Protein AF-Q5DA28-F1 (afdb_monomer)

Organism: Schistosoma japonicum (NCBI:txid6182)

Foldseek 3Di:
DDPVVVCLVVQCVVLDPVRSVVVVVVVVVVVVVVVVVLVVLQVVVCVVVVDPPPDRDDSLVSLCVPVNPVSNVVVVVVVVVVVVVVVVVVVVVVVVVVVVVVVVVVVVVD

InterPro domains:
  IPR013057 Amino acid transporter, transmembrane domain [PF01490] (1-100)

Sequence (110 aa):
MGTSILVMPWAIQQAGFTLGIFLILFVAFIAWYCGYLVLKATEDLKIIQNIRSSVDLEFTDVCLYHLGKPGYILALSFSMLSLIGAIIVYYVLMCNFLYYTGDYIYRKFK

Radius of gyration: 20.75 Å; Cα contacts (8 Å, |Δi|>4): 32; chains: 1; bounding box: 48×26×55 Å

Secondary structure (DSSP, 8-state):
--GGGTTHHHHHHHH-HHHHHHHHHHHHHHHHHHHHHHHHHHHHHHHHH---TTS---HHHHHHHHH-HHHHHHHHHHHHHHHHHHHHHHHHHHHHHHHHHHHHHHHHH-

Nearest PDB structures (foldseek):
  1hio-assembly1_B-2  TM=4.219E-01  e=7.454E+00  Gallus gallus

Solvent-accessible surface area (backbone atoms only — not comparable to full-atom values): 6272 Å² total; per-residue (Å²): 140,63,80,77,60,76,51,50,66,58,52,30,66,75,57,33,71,73,56,23,56,51,48,54,54,51,51,50,52,52,51,50,53,51,51,51,52,53,52,50,52,50,52,58,48,52,64,73,68,70,64,68,98,80,67,87,77,49,73,45,57,50,31,31,72,78,56,32,72,68,33,25,54,49,47,50,50,54,52,51,51,54,52,53,53,51,52,53,54,49,51,57,50,49,55,51,52,52,49,56,51,50,52,53,52,55,63,70,78,105

Mean predicted aligned error: 6.87 Å

pLDDT: mean 86.57, std 12.58, range [43.34, 97.5]

Structure (mmCIF, N/CA/C/O backbone):
data_AF-Q5DA28-F1
#
_entry.id   AF-Q5DA28-F1
#
loop_
_atom_site.group_PDB
_atom_site.id
_atom_site.type_symbol
_atom_site.label_atom_id
_atom_site.label_alt_id
_atom_site.label_comp_id
_atom_site.label_asym_id
_atom_site.label_entity_id
_atom_site.label_seq_id
_atom_site.pdbx_PDB_ins_code
_atom_site.Cartn_x
_atom_site.Cartn_y
_atom_site.Cartn_z
_atom_site.occupancy
_atom_site.B_iso_or_equiv
_atom_site.auth_seq_id
_atom_site.auth_comp_id
_atom_site.auth_asym_id
_atom_site.auth_atom_id
_atom_site.pdbx_PDB_model_num
ATOM 1 N N . MET A 1 1 ? -1.280 -11.671 6.331 1.00 73.44 1 MET A N 1
ATOM 2 C CA . MET A 1 1 ? -2.678 -11.314 6.671 1.00 73.44 1 MET A C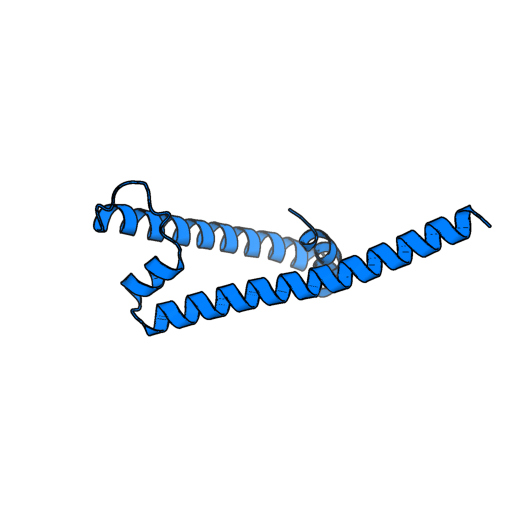A 1
ATOM 3 C C . MET A 1 1 ? -2.698 -10.897 8.132 1.00 73.44 1 MET A C 1
ATOM 5 O O . MET A 1 1 ? -2.156 -11.637 8.938 1.00 73.44 1 MET A O 1
ATOM 9 N N . GLY A 1 2 ? -3.194 -9.705 8.467 1.00 86.38 2 GLY A N 1
ATOM 10 C CA . GLY A 1 2 ? -3.052 -9.129 9.811 1.00 86.38 2 GLY A CA 1
ATOM 11 C C . GLY A 1 2 ? -4.053 -8.003 10.064 1.00 86.38 2 GLY A C 1
ATOM 12 O O . GLY A 1 2 ? -5.177 -8.054 9.569 1.00 86.38 2 GLY A O 1
ATOM 13 N N . THR A 1 3 ? -3.637 -6.959 10.781 1.00 89.75 3 THR A N 1
ATOM 14 C CA . THR A 1 3 ? -4.481 -5.801 11.136 1.00 89.75 3 THR A CA 1
ATOM 15 C C . THR A 1 3 ? -5.088 -5.075 9.932 1.00 89.75 3 THR A C 1
ATOM 17 O O . THR A 1 3 ? -6.146 -4.467 10.055 1.00 89.75 3 THR A O 1
ATOM 20 N N . SER A 1 4 ? -4.495 -5.201 8.742 1.00 89.31 4 SER A N 1
ATOM 21 C CA . SER A 1 4 ? -5.001 -4.623 7.490 1.00 89.31 4 SER A CA 1
ATOM 22 C C . SER A 1 4 ? -6.410 -5.093 7.097 1.00 89.31 4 SER A C 1
ATOM 24 O O . SER A 1 4 ? -7.066 -4.420 6.310 1.00 89.31 4 SER A O 1
ATOM 26 N N . ILE A 1 5 ? -6.907 -6.223 7.619 1.00 93.06 5 ILE A N 1
ATOM 27 C CA . ILE A 1 5 ? -8.268 -6.692 7.303 1.00 93.06 5 ILE A CA 1
ATOM 28 C C . ILE A 1 5 ? -9.353 -5.891 8.040 1.00 93.06 5 ILE A C 1
ATOM 30 O O . ILE A 1 5 ? -10.479 -5.799 7.559 1.00 93.06 5 ILE A O 1
ATOM 34 N N . LEU A 1 6 ? -9.005 -5.264 9.172 1.00 92.44 6 LEU A N 1
ATOM 35 C CA . LEU A 1 6 ? -9.937 -4.518 10.029 1.00 92.44 6 LEU A CA 1
ATOM 36 C C . LEU A 1 6 ? -10.550 -3.305 9.311 1.00 92.44 6 LEU A C 1
ATOM 38 O O . LEU A 1 6 ? -11.667 -2.909 9.623 1.00 92.44 6 LEU A O 1
ATOM 42 N N . VAL A 1 7 ? -9.841 -2.727 8.335 1.00 91.69 7 VAL A N 1
ATOM 43 C CA . VAL A 1 7 ? -10.293 -1.542 7.586 1.00 91.69 7 VAL A CA 1
ATOM 44 C C . VAL A 1 7 ? -11.129 -1.887 6.345 1.00 91.69 7 VAL A C 1
ATOM 46 O O . VAL A 1 7 ? -11.797 -1.015 5.795 1.00 91.69 7 VAL A O 1
ATOM 49 N N . MET A 1 8 ? -11.157 -3.151 5.908 1.00 92.19 8 MET A N 1
ATOM 50 C CA . MET A 1 8 ? -11.836 -3.544 4.662 1.00 92.19 8 MET A CA 1
ATOM 51 C C . MET A 1 8 ? -13.348 -3.249 4.655 1.00 92.19 8 MET A C 1
ATOM 53 O O . MET A 1 8 ? -13.824 -2.692 3.665 1.00 92.19 8 MET A O 1
ATOM 57 N N . PRO A 1 9 ? -14.120 -3.522 5.728 1.00 91.88 9 PRO A N 1
ATOM 58 C CA . PRO A 1 9 ? -15.541 -3.171 5.755 1.00 91.88 9 PRO A CA 1
ATOM 59 C C . PRO A 1 9 ? -15.775 -1.660 5.657 1.00 91.88 9 PRO A C 1
ATOM 61 O O . PRO A 1 9 ? -16.670 -1.216 4.940 1.00 91.88 9 PRO A O 1
ATOM 64 N N . TRP A 1 10 ? -14.936 -0.865 6.330 1.00 93.19 10 TRP A N 1
ATOM 65 C CA . TRP A 1 10 ? -14.999 0.595 6.261 1.00 93.19 10 TRP A CA 1
ATOM 66 C C . TRP A 1 10 ? -14.680 1.106 4.849 1.00 93.19 10 TRP A C 1
ATOM 68 O O . TRP A 1 10 ? -15.373 1.984 4.343 1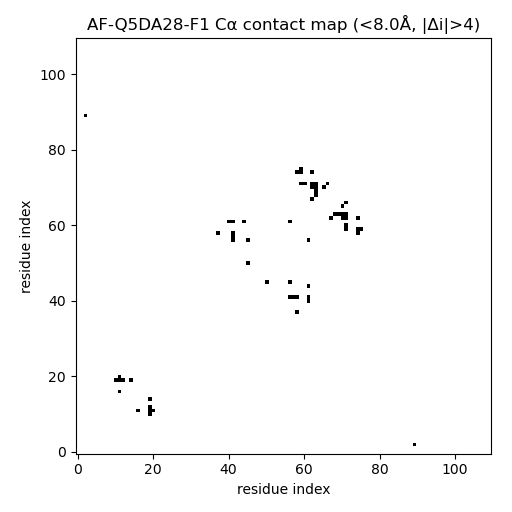.00 93.19 10 TRP A O 1
ATOM 78 N N . ALA A 1 11 ? -13.696 0.513 4.166 1.00 92.31 11 ALA A N 1
ATOM 79 C CA . ALA A 1 11 ? -13.372 0.858 2.783 1.00 92.31 11 ALA A CA 1
ATOM 80 C C . ALA A 1 11 ? -14.546 0.579 1.822 1.00 92.31 11 ALA A C 1
ATOM 82 O O . ALA A 1 11 ? -14.855 1.407 0.966 1.00 92.31 11 ALA A O 1
ATOM 83 N N . ILE A 1 12 ? -15.249 -0.547 2.001 1.00 94.50 12 ILE A N 1
ATOM 84 C CA . ILE A 1 12 ? -16.460 -0.868 1.226 1.00 94.50 12 ILE A CA 1
ATOM 85 C C . ILE A 1 12 ? -17.577 0.141 1.522 1.00 94.50 12 ILE A C 1
ATOM 87 O O . ILE A 1 12 ? -18.276 0.567 0.604 1.00 94.50 12 ILE A O 1
ATOM 91 N N . GLN A 1 13 ? -17.727 0.563 2.781 1.00 94.50 13 GLN A N 1
ATOM 92 C CA . GLN A 1 13 ? -18.713 1.577 3.157 1.00 94.50 13 GLN A CA 1
ATOM 93 C C . GLN A 1 13 ? -18.458 2.921 2.456 1.00 94.50 13 GLN A C 1
ATOM 95 O O . GLN A 1 13 ? -19.417 3.570 2.047 1.00 94.50 13 GLN A O 1
ATOM 100 N N . GLN A 1 14 ? -17.195 3.322 2.274 1.00 94.44 14 GLN A N 1
ATOM 101 C CA . GLN A 1 14 ? -16.843 4.575 1.591 1.00 94.44 14 GLN A CA 1
ATOM 102 C C . GLN A 1 14 ? -17.037 4.516 0.069 1.00 94.44 14 GLN A C 1
ATOM 104 O O . GLN A 1 14 ? -17.441 5.504 -0.537 1.00 94.44 14 GLN A O 1
ATOM 109 N N . ALA A 1 15 ? -16.762 3.372 -0.560 1.00 92.06 15 ALA A N 1
ATOM 110 C CA . ALA A 1 15 ? -16.892 3.209 -2.011 1.00 92.06 15 ALA A CA 1
ATOM 111 C C . ALA A 1 15 ? -18.320 2.847 -2.471 1.00 92.06 15 ALA A C 1
ATOM 113 O O . ALA A 1 15 ? -18.659 3.031 -3.640 1.00 92.06 15 ALA A O 1
ATOM 114 N N . GLY A 1 16 ? -19.157 2.319 -1.572 1.00 92.88 16 GLY A N 1
ATOM 115 C CA . GLY A 1 16 ? -20.441 1.695 -1.898 1.00 92.88 16 GLY A CA 1
ATOM 116 C C . GLY A 1 16 ? -20.294 0.201 -2.215 1.00 92.88 16 GLY A C 1
ATOM 117 O O . GLY A 1 16 ? -19.229 -0.266 -2.607 1.00 92.88 16 GLY A O 1
ATOM 118 N N . PHE A 1 17 ? -21.363 -0.582 -2.042 1.00 90.56 17 PHE A N 1
ATOM 119 C CA . PHE A 1 17 ? -21.281 -2.053 -2.066 1.00 90.56 17 PHE A CA 1
ATOM 120 C C . PHE A 1 17 ? -20.841 -2.633 -3.424 1.00 90.56 17 PHE A C 1
ATOM 122 O O . PHE A 1 17 ? -19.878 -3.396 -3.500 1.00 90.56 17 PHE A O 1
ATOM 129 N N . THR A 1 18 ? -21.519 -2.251 -4.508 1.00 93.75 18 THR A N 1
ATOM 130 C CA . THR A 1 18 ? -21.245 -2.767 -5.861 1.00 93.75 18 THR A CA 1
ATOM 131 C C . THR A 1 18 ? -19.941 -2.226 -6.442 1.00 93.75 18 THR A C 1
ATOM 133 O O . THR A 1 18 ? -19.182 -2.963 -7.064 1.00 93.75 18 THR A O 1
ATOM 136 N N . LEU A 1 19 ? -19.647 -0.946 -6.219 1.00 94.00 19 LEU A N 1
ATOM 137 C CA . LEU A 1 19 ? -18.412 -0.328 -6.693 1.00 94.00 19 LEU A CA 1
ATOM 138 C C . LEU A 1 19 ? -17.207 -0.792 -5.859 1.00 94.00 19 LEU A C 1
ATOM 140 O O . LEU A 1 19 ? -16.147 -1.071 -6.412 1.00 94.00 19 LEU A O 1
ATOM 144 N N . GLY A 1 20 ? -17.379 -0.965 -4.548 1.00 93.69 20 GLY A N 1
ATOM 145 C CA . GLY A 1 20 ? -16.351 -1.466 -3.639 1.00 93.69 20 GLY A CA 1
ATOM 146 C C . GLY A 1 20 ? -15.892 -2.882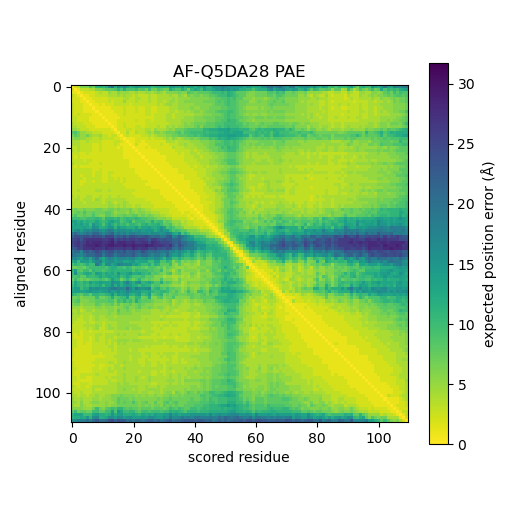 -3.982 1.00 93.69 20 GLY A C 1
ATOM 147 O O . GLY A 1 20 ? -14.687 -3.119 -4.051 1.00 93.69 20 GLY A O 1
ATOM 148 N N . ILE A 1 21 ? -16.814 -3.812 -4.272 1.00 94.88 21 ILE A N 1
ATOM 149 C CA . ILE A 1 21 ? -16.425 -5.181 -4.658 1.00 94.88 21 ILE A CA 1
ATOM 150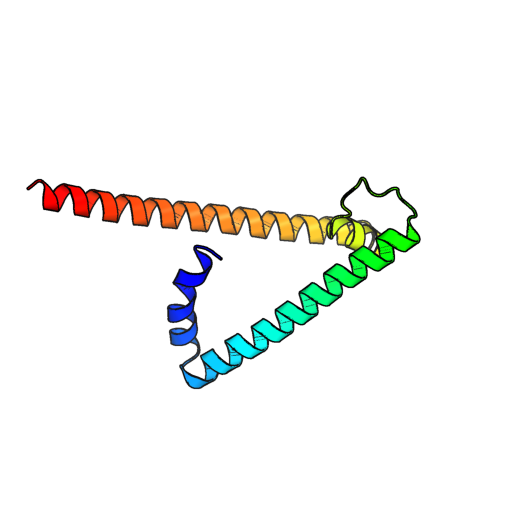 C C . ILE A 1 21 ? -15.649 -5.195 -5.983 1.00 94.88 21 ILE A C 1
ATOM 152 O O . ILE A 1 21 ? -14.651 -5.905 -6.111 1.00 94.88 21 ILE A O 1
ATOM 156 N N . PHE A 1 22 ? -16.060 -4.359 -6.942 1.00 96.06 22 PHE A N 1
ATOM 157 C CA . PHE A 1 22 ? -15.359 -4.198 -8.211 1.00 96.06 22 PHE A CA 1
ATOM 158 C C . PHE A 1 22 ? -13.946 -3.633 -8.004 1.00 96.06 22 PHE A C 1
ATOM 160 O O . PHE A 1 22 ? -12.983 -4.185 -8.534 1.00 96.06 22 PHE A O 1
ATOM 167 N N . LEU A 1 23 ? -13.798 -2.587 -7.181 1.00 95.31 23 LEU A N 1
ATOM 168 C CA . LEU A 1 23 ? -12.496 -1.990 -6.876 1.00 95.31 23 LEU A CA 1
ATOM 169 C C . LEU A 1 23 ? -11.555 -2.955 -6.155 1.00 95.31 23 LEU A C 1
ATOM 171 O O . LEU A 1 23 ? -10.372 -2.984 -6.481 1.00 95.31 23 LEU A O 1
ATOM 175 N N . ILE A 1 24 ? -12.054 -3.756 -5.210 1.00 95.12 24 ILE A N 1
ATOM 176 C CA . ILE A 1 24 ? -11.231 -4.752 -4.511 1.00 95.12 24 ILE A CA 1
ATOM 177 C C . ILE A 1 24 ? -10.632 -5.743 -5.515 1.00 95.12 24 ILE A C 1
ATOM 179 O O . ILE A 1 24 ? -9.425 -5.981 -5.485 1.00 95.12 24 ILE A O 1
ATOM 183 N N . LEU A 1 25 ? -11.445 -6.280 -6.432 1.00 95.88 25 LEU A N 1
ATOM 184 C CA . LEU A 1 25 ? -10.966 -7.202 -7.468 1.00 95.88 25 LEU A CA 1
ATOM 185 C C . LEU A 1 25 ? -9.985 -6.523 -8.430 1.00 95.88 25 LEU A C 1
ATOM 187 O O . LEU A 1 25 ? -8.950 -7.096 -8.770 1.00 95.88 25 LEU A O 1
ATOM 191 N N . PHE A 1 26 ? -10.282 -5.290 -8.837 1.00 96.56 26 PHE A N 1
ATOM 192 C CA . PHE A 1 26 ? -9.439 -4.529 -9.752 1.00 96.56 26 PHE A CA 1
ATOM 193 C C . PHE A 1 26 ? -8.060 -4.218 -9.150 1.00 96.56 26 PHE A C 1
ATOM 195 O O . PHE A 1 26 ? -7.031 -4.496 -9.767 1.00 96.56 26 PHE A O 1
ATOM 202 N N . VAL A 1 27 ? -8.022 -3.713 -7.914 1.00 96.12 27 VAL A N 1
ATOM 203 C CA . VAL A 1 27 ? -6.772 -3.426 -7.196 1.00 96.12 27 VAL A CA 1
ATOM 204 C C . VAL A 1 27 ? -6.010 -4.714 -6.890 1.00 96.12 27 VAL A C 1
ATOM 206 O O . VAL A 1 27 ? -4.787 -4.721 -7.004 1.00 96.12 27 VAL A O 1
ATOM 209 N N . ALA A 1 28 ? -6.697 -5.816 -6.571 1.00 95.50 28 ALA A N 1
ATOM 210 C CA . ALA A 1 28 ? -6.049 -7.113 -6.381 1.00 95.50 28 ALA A CA 1
ATOM 211 C C . ALA A 1 28 ? -5.322 -7.584 -7.651 1.00 95.50 28 ALA A C 1
ATOM 213 O O . ALA A 1 28 ? -4.183 -8.044 -7.566 1.00 95.50 28 ALA A O 1
ATOM 214 N N . PHE A 1 29 ? -5.933 -7.418 -8.829 1.00 97.31 29 PHE A N 1
ATOM 215 C CA . PHE A 1 29 ? -5.298 -7.771 -10.100 1.00 97.31 29 PHE A CA 1
ATOM 216 C C . PHE A 1 29 ? -4.085 -6.883 -10.410 1.00 97.31 29 PHE A C 1
ATOM 218 O O . PHE A 1 29 ? -3.028 -7.385 -10.791 1.00 97.31 29 PHE A O 1
ATOM 225 N N . ILE A 1 30 ? -4.198 -5.569 -10.183 1.00 97.31 30 ILE A N 1
ATOM 226 C CA . ILE A 1 30 ? -3.077 -4.632 -10.359 1.00 97.31 30 ILE A CA 1
ATOM 227 C 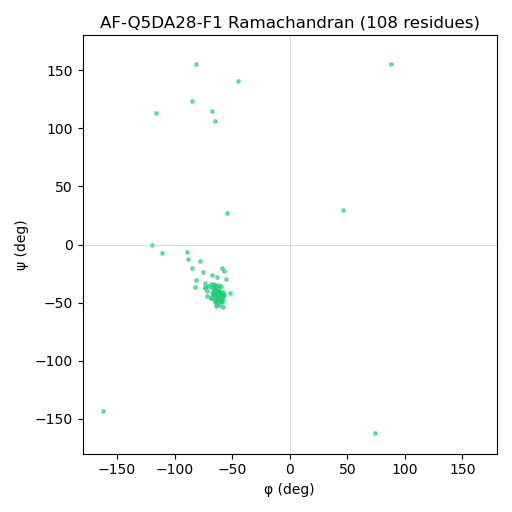C . ILE A 1 30 ? -1.932 -4.966 -9.400 1.00 97.31 30 ILE A C 1
ATOM 229 O O . ILE A 1 30 ? -0.774 -4.987 -9.813 1.00 97.31 30 ILE A O 1
ATOM 233 N N . ALA A 1 31 ? -2.238 -5.250 -8.133 1.00 95.62 31 ALA A N 1
ATOM 234 C CA . ALA A 1 31 ? -1.239 -5.600 -7.131 1.00 95.62 31 ALA A CA 1
ATOM 235 C C . ALA A 1 31 ? -0.530 -6.915 -7.477 1.00 95.62 31 ALA A C 1
ATOM 237 O O . ALA A 1 31 ? 0.694 -6.988 -7.364 1.00 95.62 31 ALA A O 1
ATOM 238 N N . TRP A 1 32 ? -1.269 -7.921 -7.961 1.00 96.50 32 TRP A N 1
ATOM 239 C CA . TRP A 1 32 ? -0.677 -9.154 -8.481 1.00 96.50 32 TRP A CA 1
ATOM 240 C C . TRP A 1 32 ? 0.290 -8.841 -9.620 1.00 96.50 32 TRP A C 1
ATOM 242 O O . TRP A 1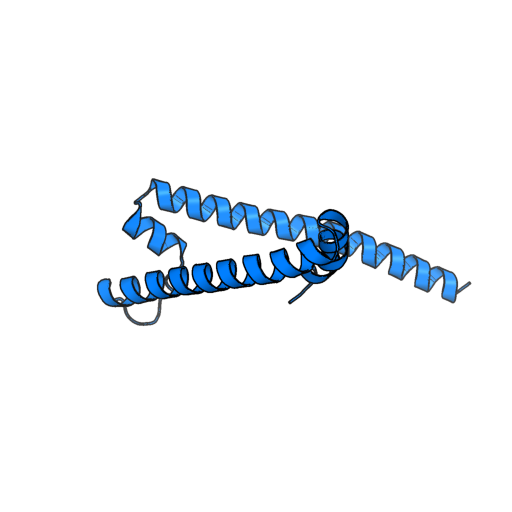 32 ? 1.453 -9.240 -9.567 1.00 96.50 32 TRP A O 1
ATOM 252 N N . TYR A 1 33 ? -0.165 -8.116 -10.643 1.00 96.75 33 TYR A N 1
ATOM 253 C CA . TYR A 1 33 ? 0.664 -7.809 -11.806 1.00 96.75 33 TYR A CA 1
ATOM 254 C C . TYR A 1 33 ? 1.910 -6.988 -11.437 1.00 96.75 33 TYR A C 1
ATOM 256 O O . TYR A 1 33 ? 3.002 -7.271 -11.924 1.00 96.75 33 TYR A O 1
ATOM 264 N N . CYS A 1 34 ? 1.775 -6.025 -10.522 1.00 93.25 34 CYS A N 1
ATOM 265 C CA . CYS A 1 34 ? 2.897 -5.254 -9.989 1.00 93.25 34 CYS A CA 1
ATOM 266 C C . CYS A 1 34 ? 3.903 -6.157 -9.259 1.00 93.25 34 CYS A C 1
ATOM 268 O O . CYS A 1 34 ? 5.099 -6.090 -9.532 1.00 93.25 34 CYS A O 1
ATOM 270 N N . GLY A 1 35 ? 3.426 -7.063 -8.398 1.00 92.00 35 GLY A N 1
ATOM 271 C CA . GLY A 1 35 ? 4.276 -8.045 -7.724 1.00 92.00 35 GLY A CA 1
ATOM 272 C C . GLY A 1 35 ? 5.009 -8.962 -8.707 1.00 92.00 35 GLY A C 1
ATOM 273 O O . GLY A 1 35 ? 6.206 -9.194 -8.555 1.00 92.00 35 GLY A O 1
ATOM 274 N N . TYR A 1 36 ? 4.325 -9.420 -9.759 1.00 93.50 36 TYR A N 1
ATOM 275 C CA . TYR A 1 36 ? 4.943 -10.194 -10.837 1.00 93.50 36 TYR A CA 1
ATOM 276 C C . TYR A 1 36 ? 6.056 -9.410 -11.548 1.00 93.50 36 TYR A C 1
ATOM 278 O O . TYR A 1 36 ? 7.137 -9.950 -11.775 1.00 93.50 36 TYR A O 1
ATOM 286 N N . LEU A 1 37 ? 5.823 -8.133 -11.865 1.00 89.25 37 LEU A N 1
ATOM 287 C CA . LEU A 1 37 ? 6.820 -7.276 -12.506 1.00 89.25 37 LEU A CA 1
ATOM 288 C C . LEU A 1 37 ? 8.059 -7.078 -11.617 1.00 89.25 37 LEU A C 1
ATOM 290 O O . LEU A 1 37 ? 9.182 -7.150 -12.111 1.00 89.25 37 LEU A O 1
ATOM 294 N N . VAL A 1 38 ? 7.856 -6.865 -10.313 1.00 88.25 38 VAL A N 1
ATOM 295 C CA . VAL A 1 38 ? 8.942 -6.728 -9.329 1.00 88.25 38 VAL A CA 1
ATOM 296 C C . VAL A 1 38 ? 9.778 -8.006 -9.259 1.00 88.25 38 VAL A C 1
ATOM 298 O O . VAL A 1 38 ? 11.001 -7.929 -9.348 1.00 88.25 38 VAL A O 1
ATOM 301 N N . LEU A 1 39 ? 9.134 -9.175 -9.170 1.00 87.50 39 LEU A N 1
ATOM 302 C CA . LEU A 1 39 ? 9.830 -10.465 -9.146 1.00 87.50 39 LEU A CA 1
ATOM 303 C C . LEU A 1 39 ? 10.631 -10.701 -10.429 1.00 87.50 39 LEU A C 1
ATOM 305 O O . LEU A 1 39 ? 11.816 -11.028 -10.369 1.00 87.50 39 LEU A O 1
ATOM 309 N N . LYS A 1 40 ? 10.022 -10.450 -11.590 1.00 87.50 40 LYS A N 1
ATOM 310 C CA . LYS A 1 40 ? 10.702 -10.592 -12.878 1.00 87.50 40 LYS A CA 1
ATOM 311 C C . LYS A 1 40 ? 11.933 -9.684 -12.978 1.00 87.50 40 LYS A C 1
ATOM 313 O O . LYS A 1 40 ? 12.995 -10.139 -13.387 1.00 87.50 40 LYS A O 1
ATOM 318 N N . ALA A 1 41 ? 11.820 -8.429 -12.541 1.00 83.50 41 ALA A N 1
ATOM 319 C CA . ALA A 1 41 ? 12.943 -7.493 -12.544 1.00 83.50 41 ALA A CA 1
ATOM 320 C C . ALA A 1 41 ? 14.086 -7.939 -11.611 1.00 83.50 41 ALA A C 1
ATOM 322 O O . ALA A 1 41 ? 15.258 -7.782 -11.954 1.00 83.50 41 ALA A O 1
ATOM 323 N N . THR A 1 42 ? 13.768 -8.531 -10.453 1.00 80.94 42 THR A N 1
ATOM 324 C CA . THR A 1 42 ? 14.789 -9.105 -9.559 1.00 80.94 42 THR A CA 1
ATOM 325 C C . THR A 1 42 ? 15.465 -10.346 -10.152 1.00 80.94 42 THR A C 1
ATOM 327 O O . THR A 1 42 ? 16.673 -10.516 -9.989 1.00 80.94 42 THR A O 1
ATOM 330 N N . GLU A 1 43 ? 14.728 -11.196 -10.875 1.00 79.81 43 GLU A N 1
ATOM 331 C CA . GLU A 1 43 ? 15.271 -12.394 -11.533 1.00 79.81 43 GLU A CA 1
ATOM 332 C C . GLU A 1 43 ? 16.200 -12.040 -12.700 1.00 79.81 43 GLU A C 1
ATOM 334 O O . GLU A 1 43 ? 17.313 -12.567 -12.772 1.00 79.81 43 GLU A O 1
ATOM 339 N N . ASP A 1 44 ? 15.791 -11.105 -13.562 1.00 77.50 44 ASP A N 1
ATOM 340 C CA . ASP A 1 44 ? 16.591 -10.650 -14.705 1.00 77.50 44 ASP A CA 1
ATOM 341 C C . ASP A 1 44 ? 17.950 -10.090 -14.242 1.00 77.50 44 ASP A C 1
ATOM 343 O O . ASP A 1 44 ? 18.998 -10.406 -14.812 1.00 77.50 44 ASP A O 1
ATOM 347 N N . LEU A 1 45 ? 17.968 -9.326 -13.146 1.00 73.62 45 LEU A N 1
ATOM 348 C CA . LEU A 1 45 ? 19.211 -8.797 -12.581 1.00 73.62 45 LEU A CA 1
ATOM 349 C C . LEU A 1 45 ? 20.084 -9.856 -11.916 1.00 73.62 45 LEU A C 1
ATOM 351 O O . LEU A 1 45 ? 21.309 -9.805 -12.053 1.00 73.62 45 LEU A O 1
ATOM 355 N N . LYS A 1 46 ? 19.477 -10.847 -11.257 1.00 70.44 46 LYS A N 1
ATOM 356 C CA . LYS A 1 46 ? 20.208 -11.980 -10.676 1.00 70.44 46 LYS A CA 1
ATOM 357 C C . LYS A 1 46 ? 20.988 -12.755 -11.741 1.00 70.44 46 LYS A C 1
ATOM 359 O O . LYS A 1 46 ? 22.103 -13.203 -11.479 1.00 70.44 46 LYS A O 1
ATOM 364 N N . ILE A 1 47 ? 20.426 -12.872 -12.946 1.00 67.94 47 ILE A N 1
ATOM 365 C CA . ILE A 1 47 ? 21.068 -13.522 -14.096 1.00 67.94 47 ILE A CA 1
ATOM 366 C C . ILE A 1 47 ? 22.217 -12.660 -14.646 1.00 67.94 47 ILE A C 1
ATOM 368 O O . ILE A 1 47 ? 23.299 -13.185 -14.908 1.00 67.94 47 ILE A O 1
ATOM 372 N N . ILE A 1 48 ? 22.019 -11.343 -14.784 1.00 66.94 48 ILE A N 1
ATOM 373 C CA . ILE A 1 48 ? 23.011 -10.415 -15.362 1.00 66.94 48 ILE A CA 1
ATOM 374 C C . ILE A 1 48 ? 24.249 -10.258 -14.470 1.00 66.94 48 ILE A C 1
ATOM 376 O O . ILE A 1 48 ? 25.371 -10.219 -14.975 1.00 66.94 48 ILE A O 1
ATOM 380 N N . GLN A 1 49 ? 24.070 -10.156 -13.152 1.00 63.34 49 GLN A N 1
ATOM 381 C CA . GLN A 1 49 ? 25.188 -9.896 -12.244 1.00 63.34 49 GLN A CA 1
ATOM 382 C C . GLN A 1 49 ? 26.053 -11.133 -11.954 1.00 63.34 49 GLN A C 1
ATOM 384 O O . GLN A 1 49 ? 27.162 -10.965 -11.455 1.00 63.34 49 GLN A O 1
ATOM 389 N N . ASN A 1 50 ? 25.603 -12.357 -12.278 1.00 56.56 50 ASN A N 1
ATOM 390 C CA . ASN A 1 50 ? 26.319 -13.619 -12.008 1.00 56.56 50 ASN A CA 1
ATOM 391 C C . ASN A 1 50 ? 26.873 -13.704 -10.563 1.00 56.56 50 ASN A C 1
ATOM 393 O O . ASN A 1 50 ? 27.920 -14.301 -10.298 1.00 56.56 50 ASN A O 1
ATOM 397 N N . ILE A 1 51 ? 26.192 -13.047 -9.614 1.00 57.66 51 ILE A N 1
ATOM 398 C CA . ILE A 1 51 ? 26.570 -13.041 -8.204 1.00 57.66 51 ILE A CA 1
ATOM 399 C C . ILE A 1 51 ? 25.971 -14.295 -7.578 1.00 57.66 51 ILE A C 1
ATOM 401 O O . ILE A 1 51 ? 24.772 -14.563 -7.652 1.00 57.66 51 ILE A O 1
ATOM 405 N N . ARG A 1 52 ? 26.867 -15.084 -6.986 1.00 43.34 52 ARG A N 1
ATOM 406 C CA . ARG A 1 52 ? 26.596 -16.319 -6.256 1.00 43.34 52 ARG A CA 1
ATOM 407 C C . ARG A 1 52 ? 25.404 -16.151 -5.310 1.00 43.34 52 ARG A C 1
ATOM 409 O O . ARG A 1 52 ? 25.272 -15.124 -4.657 1.00 43.34 52 ARG A O 1
ATOM 416 N N . SER A 1 53 ? 24.587 -17.199 -5.238 1.00 49.16 53 SER A N 1
ATOM 417 C CA . SER A 1 53 ? 23.278 -17.359 -4.583 1.00 49.16 53 SER A CA 1
ATOM 418 C C . SER A 1 53 ? 23.152 -17.013 -3.081 1.00 49.16 53 SER A C 1
ATOM 420 O O . SER A 1 53 ? 22.322 -17.614 -2.408 1.00 49.16 53 SER A O 1
ATOM 422 N N . SER A 1 54 ? 23.962 -16.111 -2.527 1.00 48.28 54 SER A N 1
ATOM 423 C CA . SER A 1 54 ? 24.033 -15.793 -1.095 1.00 48.28 54 SER A CA 1
ATOM 424 C C . SER A 1 54 ? 23.709 -14.340 -0.743 1.00 48.28 54 SER A C 1
ATOM 426 O O . SER A 1 54 ? 23.771 -13.996 0.432 1.00 48.28 54 SER A O 1
ATOM 428 N N . VAL A 1 55 ? 23.397 -13.485 -1.721 1.00 53.16 55 VAL A N 1
ATOM 429 C CA . VAL A 1 55 ? 22.897 -12.127 -1.466 1.00 53.16 55 VAL A CA 1
ATOM 430 C C . VAL A 1 55 ? 21.479 -12.054 -2.011 1.00 53.16 55 VAL A C 1
ATOM 432 O O . VAL A 1 55 ? 21.272 -12.186 -3.219 1.00 53.16 55 VAL A O 1
ATOM 435 N N . ASP A 1 56 ? 20.507 -11.908 -1.115 1.00 56.97 56 ASP A N 1
ATOM 436 C CA . ASP A 1 56 ? 19.135 -11.593 -1.494 1.00 56.97 56 ASP A CA 1
ATOM 437 C C . ASP A 1 56 ? 19.146 -10.201 -2.131 1.00 56.97 56 ASP A C 1
ATOM 439 O O . ASP A 1 56 ? 19.372 -9.201 -1.455 1.00 56.97 56 ASP A O 1
ATOM 443 N N . LEU A 1 57 ? 18.996 -10.149 -3.457 1.00 62.06 57 LEU A N 1
ATOM 444 C CA . LEU A 1 57 ? 18.892 -8.888 -4.183 1.00 62.06 57 LEU A CA 1
ATOM 445 C C . LEU A 1 57 ? 17.573 -8.226 -3.800 1.00 62.06 57 LEU A C 1
ATOM 447 O O . LEU A 1 57 ? 16.494 -8.745 -4.098 1.00 62.06 57 LEU A O 1
ATOM 451 N N . GLU A 1 58 ? 17.663 -7.079 -3.138 1.00 71.88 58 GLU A N 1
ATOM 452 C CA . GLU A 1 58 ? 16.491 -6.308 -2.758 1.00 71.88 58 GLU A CA 1
ATOM 453 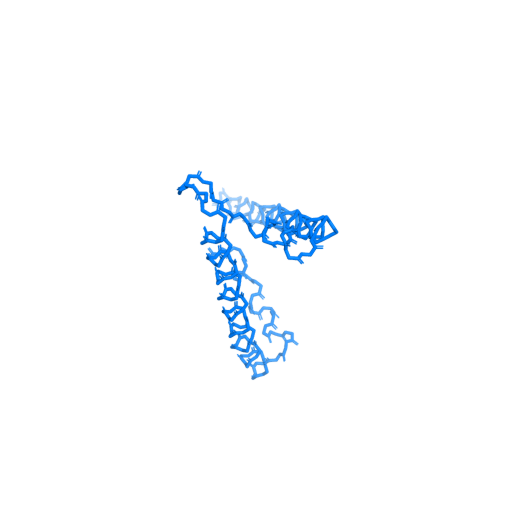C C . GLU A 1 58 ? 15.993 -5.459 -3.933 1.00 71.88 58 GLU A C 1
ATOM 455 O O . GLU A 1 58 ? 16.744 -5.053 -4.823 1.00 71.88 58 GLU A O 1
ATOM 460 N N . PHE A 1 59 ? 14.703 -5.114 -3.916 1.00 72.62 59 PHE A N 1
ATOM 461 C CA . PHE A 1 59 ? 14.103 -4.225 -4.917 1.00 72.62 59 PHE A CA 1
ATOM 462 C C . PHE A 1 59 ? 14.835 -2.871 -5.029 1.00 72.62 59 PHE A C 1
ATOM 464 O O . PHE A 1 59 ? 14.908 -2.278 -6.105 1.00 72.62 59 PHE A O 1
ATOM 471 N N . THR A 1 60 ? 15.433 -2.395 -3.937 1.00 77.19 60 THR A N 1
ATOM 472 C CA . THR A 1 60 ? 16.212 -1.151 -3.901 1.00 77.19 60 THR A CA 1
ATOM 473 C C . THR A 1 60 ? 17.443 -1.206 -4.818 1.00 77.19 60 THR A C 1
ATOM 475 O O . THR A 1 60 ? 17.769 -0.207 -5.465 1.00 77.19 60 THR A O 1
ATOM 478 N N . ASP A 1 61 ? 18.079 -2.375 -4.946 1.00 73.00 61 ASP A N 1
ATOM 479 C CA . ASP A 1 61 ? 19.238 -2.587 -5.825 1.00 73.00 61 ASP A CA 1
ATOM 480 C C . ASP A 1 61 ? 18.825 -2.632 -7.300 1.00 73.00 61 ASP A C 1
ATOM 482 O O . ASP A 1 61 ? 19.529 -2.112 -8.171 1.00 73.00 61 ASP A O 1
ATOM 486 N N . VAL A 1 62 ? 17.628 -3.157 -7.581 1.00 77.31 62 VAL A N 1
ATOM 487 C CA . VAL A 1 62 ? 17.014 -3.112 -8.917 1.00 77.31 62 VAL A CA 1
ATOM 488 C C . VAL 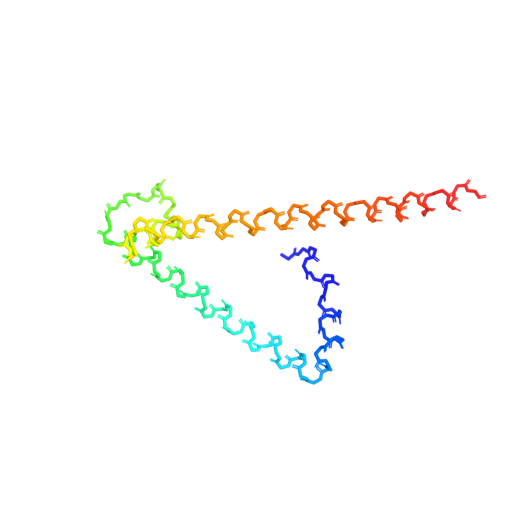A 1 62 ? 16.790 -1.669 -9.365 1.00 77.31 62 VAL A C 1
ATOM 490 O O . VAL A 1 62 ? 17.130 -1.293 -10.492 1.00 77.31 62 VAL A O 1
ATOM 493 N N . CYS A 1 63 ? 16.271 -0.829 -8.466 1.00 76.31 63 CYS A N 1
ATOM 494 C CA . CYS A 1 63 ? 16.091 0.596 -8.725 1.00 76.31 63 CYS A CA 1
ATOM 495 C C . CYS A 1 63 ? 17.424 1.335 -8.903 1.00 76.31 63 CYS A C 1
ATOM 497 O O . CYS A 1 63 ? 17.500 2.246 -9.730 1.00 76.31 63 CYS A O 1
ATOM 499 N N . LEU A 1 64 ? 18.475 0.943 -8.175 1.00 77.38 64 LEU A N 1
ATOM 500 C CA . LEU A 1 64 ? 19.814 1.507 -8.349 1.00 77.38 64 LEU A CA 1
ATOM 501 C C . LEU A 1 64 ? 20.389 1.174 -9.730 1.00 77.38 64 LEU A C 1
ATOM 503 O O . LEU A 1 64 ? 20.972 2.050 -10.367 1.00 77.38 64 LEU A O 1
ATOM 507 N N . TYR A 1 65 ? 20.211 -0.060 -10.205 1.00 76.06 65 TYR A N 1
ATOM 508 C CA . TYR A 1 65 ? 20.729 -0.480 -11.505 1.00 76.06 65 TYR A CA 1
ATOM 509 C C . TYR A 1 65 ? 20.007 0.210 -12.671 1.00 76.06 65 TYR A C 1
ATOM 511 O O . TYR A 1 65 ? 20.657 0.731 -13.575 1.00 76.06 65 TYR A O 1
ATOM 519 N N . HIS A 1 66 ? 18.671 0.264 -12.641 1.00 78.69 66 HIS A N 1
ATOM 520 C CA . HIS A 1 66 ? 17.888 0.824 -13.749 1.00 78.69 66 HIS A CA 1
ATOM 521 C C . HIS A 1 66 ? 17.772 2.355 -13.737 1.00 78.69 66 HIS A C 1
ATOM 523 O O . HIS A 1 66 ? 17.766 2.968 -14.802 1.00 78.69 66 HIS A O 1
ATOM 529 N N . LEU A 1 67 ? 17.657 2.985 -12.561 1.00 79.38 67 LEU A N 1
ATOM 530 C CA . LEU A 1 67 ? 17.421 4.432 -12.419 1.00 79.38 67 LEU A CA 1
ATOM 531 C C . LEU A 1 67 ? 18.628 5.195 -11.846 1.00 79.38 67 LEU A C 1
ATOM 533 O O . LEU A 1 67 ? 18.606 6.427 -11.774 1.00 79.38 67 LEU A O 1
ATOM 537 N N . GLY A 1 68 ? 19.674 4.492 -11.409 1.00 83.44 68 GLY A N 1
ATOM 538 C CA . GLY A 1 68 ? 20.841 5.092 -10.771 1.00 83.44 68 GLY A CA 1
ATOM 539 C C . GLY A 1 68 ? 20.586 5.567 -9.335 1.00 83.44 68 GLY A C 1
ATOM 540 O O . GLY A 1 68 ? 19.614 5.206 -8.668 1.00 83.44 68 GLY A O 1
ATOM 541 N N . LYS A 1 69 ? 21.479 6.439 -8.851 1.00 82.25 69 LYS A N 1
ATOM 542 C CA . LYS A 1 69 ? 21.447 7.022 -7.495 1.00 82.25 69 LYS A CA 1
ATOM 543 C C . LYS A 1 69 ? 20.107 7.670 -7.084 1.00 82.25 69 LYS A C 1
ATOM 545 O O . LYS A 1 69 ? 19.715 7.457 -5.936 1.00 82.25 69 LYS A O 1
ATOM 550 N N . PRO A 1 70 ? 19.387 8.438 -7.934 1.00 85.75 70 PRO A N 1
ATOM 551 C CA . PRO A 1 70 ? 18.113 9.028 -7.514 1.00 85.75 70 PRO A CA 1
ATOM 552 C C . PRO A 1 70 ? 17.014 7.975 -7.305 1.00 85.75 70 PRO A C 1
ATOM 554 O O . PRO A 1 70 ? 16.214 8.116 -6.383 1.00 85.75 70 PRO A O 1
ATOM 557 N N . GLY A 1 71 ? 16.999 6.897 -8.100 1.00 84.25 71 GLY A N 1
ATOM 558 C CA . GLY A 1 71 ? 16.037 5.801 -7.938 1.00 84.25 71 GLY A CA 1
ATOM 559 C C . GLY A 1 71 ? 16.227 5.035 -6.636 1.00 84.25 71 GLY A C 1
ATOM 560 O O . GLY A 1 71 ? 15.250 4.731 -5.958 1.00 84.25 71 GLY A O 1
ATOM 561 N N . TYR A 1 72 ? 17.481 4.798 -6.252 1.00 85.81 72 TYR A N 1
ATOM 562 C CA . TYR A 1 72 ? 17.822 4.174 -4.973 1.00 85.81 72 TYR A CA 1
ATOM 563 C C . TYR A 1 72 ? 17.281 4.972 -3.777 1.00 85.81 72 TYR A C 1
ATOM 565 O O . TYR A 1 72 ? 16.616 4.422 -2.901 1.00 85.81 72 TYR A O 1
ATOM 573 N N . ILE A 1 73 ? 17.506 6.290 -3.766 1.00 88.50 73 ILE A N 1
ATOM 574 C CA . ILE A 1 73 ? 17.063 7.172 -2.674 1.00 88.50 73 ILE A CA 1
ATOM 575 C C . ILE A 1 73 ? 15.535 7.209 -2.580 1.00 88.50 73 ILE A C 1
ATOM 577 O O . ILE A 1 73 ? 14.986 7.151 -1.477 1.00 88.50 73 ILE A O 1
ATOM 581 N N . LEU A 1 74 ? 14.840 7.275 -3.719 1.00 90.31 74 LEU A N 1
ATOM 582 C CA . LEU A 1 74 ? 13.378 7.237 -3.755 1.00 90.31 74 LEU A CA 1
ATOM 583 C C . LEU A 1 74 ? 12.839 5.908 -3.217 1.00 90.31 74 LEU A C 1
ATOM 585 O O . LEU A 1 74 ? 12.002 5.922 -2.315 1.00 90.31 74 LEU A O 1
ATOM 589 N N . ALA A 1 75 ? 13.342 4.774 -3.712 1.00 88.81 75 ALA A N 1
ATOM 590 C CA . ALA A 1 75 ? 12.903 3.448 -3.275 1.00 88.81 75 ALA A CA 1
ATOM 591 C C . ALA A 1 75 ? 13.102 3.248 -1.763 1.00 88.81 75 ALA A C 1
ATOM 593 O O . ALA A 1 75 ? 12.178 2.827 -1.061 1.00 88.81 75 ALA A O 1
ATOM 594 N N . LEU A 1 76 ? 14.269 3.643 -1.246 1.00 90.50 76 LEU A N 1
ATOM 595 C CA . LEU A 1 76 ? 14.574 3.574 0.181 1.00 90.50 76 LEU A CA 1
ATOM 596 C C . LEU A 1 76 ? 13.627 4.455 1.011 1.00 90.50 76 LEU A C 1
ATOM 598 O O . LEU A 1 76 ? 13.122 4.024 2.049 1.00 90.50 76 LEU A O 1
ATOM 602 N N . SER A 1 77 ? 13.345 5.671 0.538 1.00 93.00 77 SER A N 1
ATOM 603 C CA . SER A 1 77 ? 12.462 6.613 1.236 1.00 93.00 77 SER A CA 1
ATOM 604 C C . SER A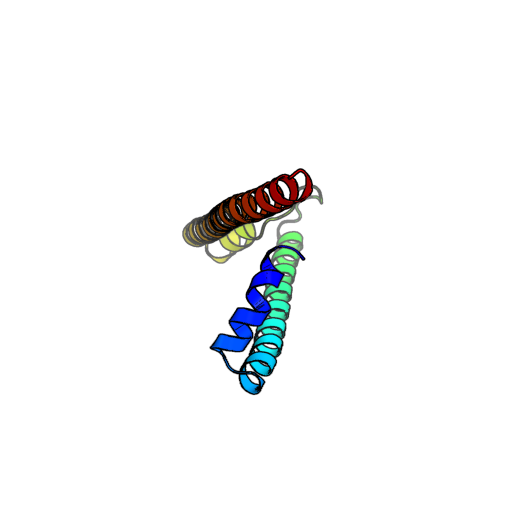 1 77 ? 11.026 6.089 1.330 1.00 93.00 77 SER A C 1
ATOM 606 O O . SER A 1 77 ? 10.423 6.144 2.401 1.00 93.00 77 SER A O 1
ATOM 608 N N . PHE A 1 78 ? 10.486 5.531 0.241 1.00 92.88 78 PHE A N 1
ATOM 609 C CA . PHE A 1 78 ? 9.144 4.936 0.235 1.00 92.88 78 PHE A CA 1
ATOM 610 C C . PHE A 1 78 ? 9.045 3.702 1.141 1.00 92.88 78 PHE A C 1
ATOM 612 O O . PHE A 1 78 ? 8.049 3.547 1.851 1.00 92.88 78 PHE A O 1
ATOM 619 N N . SER A 1 79 ? 10.080 2.856 1.166 1.00 92.94 79 SER A N 1
ATOM 620 C CA . SER A 1 79 ? 10.132 1.692 2.060 1.00 92.94 79 SER A CA 1
ATOM 621 C C . SER A 1 79 ? 10.109 2.112 3.536 1.00 92.94 79 SER A C 1
ATOM 623 O O . SER A 1 79 ? 9.276 1.639 4.315 1.00 92.94 79 SER A O 1
ATOM 625 N N . MET A 1 80 ? 10.940 3.093 3.908 1.00 94.88 80 MET A N 1
ATOM 626 C CA . MET A 1 80 ? 10.964 3.642 5.269 1.00 94.88 80 MET A CA 1
ATOM 627 C C . MET A 1 80 ? 9.632 4.289 5.661 1.00 94.88 80 MET A C 1
ATOM 629 O O . MET A 1 80 ? 9.146 4.076 6.772 1.00 94.88 80 MET A O 1
ATOM 633 N N . LEU A 1 81 ? 9.002 5.033 4.746 1.00 96.31 81 LEU A N 1
ATOM 634 C CA . LEU A 1 81 ? 7.691 5.639 4.981 1.00 96.31 81 LEU A CA 1
ATOM 635 C C . LEU A 1 81 ? 6.617 4.578 5.270 1.00 96.31 81 LEU A C 1
ATOM 637 O O . LEU A 1 81 ? 5.833 4.735 6.208 1.00 96.31 81 LEU A O 1
ATOM 641 N N . SER A 1 82 ? 6.611 3.480 4.507 1.00 94.56 82 SER A N 1
ATOM 642 C CA . SER A 1 82 ? 5.698 2.353 4.731 1.00 94.56 82 SER A CA 1
ATOM 643 C C . SER A 1 82 ? 5.914 1.705 6.104 1.00 94.56 82 SER A C 1
ATOM 645 O O . SER A 1 82 ? 4.944 1.389 6.798 1.00 94.56 82 SER A O 1
ATOM 647 N N . LEU A 1 83 ? 7.171 1.533 6.529 1.00 95.75 83 LEU A N 1
ATOM 648 C CA . LEU A 1 83 ? 7.504 0.951 7.832 1.00 95.75 83 LEU A CA 1
ATOM 649 C C . LEU A 1 83 ? 7.014 1.830 8.993 1.00 95.75 83 LEU A C 1
ATOM 651 O O . LEU A 1 83 ? 6.364 1.337 9.915 1.00 95.75 83 LEU A O 1
ATOM 655 N N . ILE A 1 84 ? 7.277 3.138 8.929 1.00 97.50 84 ILE A N 1
ATOM 656 C CA . ILE A 1 84 ? 6.843 4.098 9.954 1.00 97.50 84 ILE A CA 1
ATOM 657 C C . ILE A 1 84 ? 5.313 4.122 10.048 1.00 97.50 84 ILE A C 1
ATOM 659 O O . ILE A 1 84 ? 4.763 4.057 11.148 1.00 97.50 84 ILE A O 1
ATOM 663 N N . GLY A 1 85 ? 4.619 4.144 8.905 1.00 95.00 85 GLY A N 1
ATOM 664 C CA . GLY A 1 85 ? 3.157 4.089 8.865 1.00 95.00 85 GLY A CA 1
ATOM 665 C C . GLY A 1 85 ? 2.595 2.845 9.560 1.00 95.00 85 GLY A C 1
ATOM 666 O O . GLY A 1 85 ? 1.661 2.948 10.357 1.00 95.00 85 GLY A O 1
ATOM 667 N N . ALA A 1 86 ? 3.203 1.678 9.332 1.00 94.38 86 ALA A N 1
ATOM 668 C CA . ALA A 1 86 ? 2.795 0.438 9.985 1.00 94.38 86 ALA A CA 1
ATOM 669 C C . ALA A 1 86 ? 2.995 0.480 11.512 1.00 94.38 86 ALA A C 1
ATOM 671 O O . ALA A 1 86 ? 2.106 0.059 12.254 1.00 94.38 86 ALA A O 1
ATOM 672 N N . ILE A 1 87 ? 4.120 1.023 11.993 1.00 96.50 87 ILE A N 1
ATOM 673 C CA . ILE A 1 87 ? 4.404 1.160 13.433 1.00 96.50 87 ILE A CA 1
ATOM 674 C C . ILE A 1 87 ? 3.354 2.046 14.115 1.00 96.50 87 ILE A C 1
ATOM 676 O O . ILE A 1 87 ? 2.841 1.684 15.176 1.00 96.50 87 ILE A O 1
ATOM 680 N N . ILE A 1 88 ? 2.987 3.170 13.491 1.00 96.38 88 ILE A N 1
ATOM 681 C CA . ILE A 1 88 ? 1.971 4.090 14.023 1.00 96.38 88 ILE A CA 1
ATOM 682 C C . ILE A 1 88 ? 0.617 3.382 14.158 1.00 96.38 88 ILE A C 1
ATOM 684 O O . ILE A 1 88 ? -0.008 3.436 15.218 1.00 96.38 88 ILE A O 1
ATOM 688 N N . VAL A 1 89 ? 0.172 2.677 13.112 1.00 95.25 89 VAL A N 1
ATOM 689 C CA . VAL A 1 89 ? -1.104 1.942 13.133 1.00 95.25 89 VAL A CA 1
ATOM 690 C C . VAL A 1 89 ? -1.094 0.853 14.207 1.00 95.25 89 VAL A C 1
ATOM 692 O O . VAL A 1 89 ? -2.079 0.697 14.931 1.00 95.25 89 VAL A O 1
ATOM 695 N N . TYR A 1 90 ? 0.015 0.124 14.357 1.00 95.12 90 TYR A N 1
ATOM 696 C CA . TYR A 1 90 ? 0.135 -0.891 15.401 1.00 95.12 90 TYR A CA 1
ATOM 697 C C . TYR A 1 90 ? 0.056 -0.308 16.804 1.00 95.12 90 TYR A C 1
ATOM 699 O O . TYR A 1 90 ? -0.630 -0.881 17.648 1.00 95.12 90 TYR A O 1
ATOM 707 N N . TYR A 1 91 ? 0.706 0.828 17.050 1.00 97.00 91 TYR A N 1
ATOM 708 C CA . TYR A 1 91 ? 0.634 1.499 18.341 1.00 97.00 91 TYR A CA 1
ATOM 709 C C . TYR A 1 91 ? -0.808 1.891 18.693 1.00 97.00 91 TYR A C 1
ATOM 711 O O . TYR A 1 91 ? -1.302 1.548 19.767 1.00 97.00 91 TYR A O 1
ATOM 719 N N . VAL A 1 92 ? -1.524 2.522 17.756 1.00 96.25 92 VAL A N 1
ATOM 720 C CA . VAL A 1 92 ? -2.926 2.927 17.952 1.00 96.25 92 VAL A CA 1
ATOM 721 C C . VAL A 1 92 ? -3.827 1.720 18.226 1.00 96.25 92 VAL A C 1
ATOM 723 O O . VAL A 1 92 ? -4.643 1.756 19.148 1.00 96.25 92 VAL A O 1
ATOM 726 N N . LEU A 1 93 ? -3.672 0.636 17.461 1.00 95.31 93 LEU A N 1
ATOM 727 C CA . LEU A 1 93 ? -4.460 -0.585 17.648 1.00 95.31 93 LEU A CA 1
ATOM 728 C C . LEU A 1 93 ? -4.152 -1.275 18.981 1.00 95.31 93 LEU A C 1
ATOM 730 O O . LEU A 1 93 ? -5.080 -1.714 19.654 1.00 95.31 93 LEU A O 1
ATOM 734 N N . MET A 1 94 ? -2.882 -1.326 19.391 1.00 95.88 94 MET A N 1
ATOM 735 C CA . MET A 1 94 ? -2.468 -1.868 20.690 1.00 95.88 94 MET A CA 1
ATOM 736 C C . MET A 1 94 ? -3.131 -1.122 21.846 1.00 95.88 94 MET A C 1
ATOM 738 O O . MET A 1 94 ? -3.717 -1.760 22.717 1.00 95.88 94 MET A O 1
ATOM 742 N N . CYS A 1 95 ? -3.109 0.215 21.837 1.00 97.12 95 CYS A N 1
ATOM 743 C CA . CYS A 1 95 ? -3.785 1.013 22.860 1.00 97.12 95 CYS A CA 1
ATOM 744 C C . CYS A 1 95 ? -5.295 0.733 22.901 1.00 97.12 95 CYS A C 1
ATOM 746 O O . CYS A 1 95 ? -5.860 0.570 23.981 1.00 97.12 95 CYS A O 1
ATOM 748 N N . ASN A 1 96 ? -5.938 0.625 21.735 1.00 95.56 96 ASN A N 1
ATOM 749 C CA . ASN A 1 96 ? -7.372 0.351 21.634 1.00 95.56 96 ASN A CA 1
ATOM 750 C C . ASN A 1 96 ? -7.731 -1.035 22.189 1.00 95.56 96 ASN A C 1
ATOM 752 O O . ASN A 1 96 ? -8.617 -1.175 23.031 1.00 95.56 96 ASN A O 1
ATOM 756 N N . PHE A 1 97 ? -7.003 -2.070 21.766 1.00 95.12 97 PHE A N 1
ATOM 757 C CA . PHE A 1 97 ? -7.235 -3.432 22.237 1.00 95.12 97 PHE A CA 1
ATOM 758 C C . PHE A 1 97 ? -6.925 -3.593 23.723 1.00 95.12 97 PHE A C 1
ATOM 760 O O . PHE A 1 97 ? -7.683 -4.263 24.425 1.00 95.12 97 PHE A O 1
ATOM 767 N N . LEU A 1 98 ? -5.866 -2.952 24.223 1.00 96.69 98 LEU A N 1
ATOM 768 C CA . LEU A 1 98 ? -5.528 -2.972 25.643 1.00 96.69 98 LEU A CA 1
ATOM 769 C C . LEU A 1 98 ? -6.624 -2.310 26.485 1.00 96.69 98 LEU A C 1
ATOM 771 O O . LEU A 1 98 ? -7.025 -2.869 27.504 1.00 96.69 98 LEU A O 1
ATOM 775 N N . TYR A 1 99 ? -7.147 -1.165 26.037 1.00 96.50 99 TYR A N 1
ATOM 776 C CA . TYR A 1 99 ? -8.232 -0.462 26.718 1.00 96.50 99 TYR A CA 1
ATOM 777 C C . TYR A 1 99 ? -9.500 -1.319 26.816 1.00 96.50 99 TYR A C 1
ATOM 779 O O . TYR A 1 99 ? -10.006 -1.543 27.917 1.00 96.50 99 TYR A O 1
ATOM 787 N N . TYR A 1 100 ? -9.979 -1.867 25.694 1.00 96.00 100 TYR A N 1
ATOM 788 C CA . TYR A 1 100 ? -11.186 -2.700 25.693 1.00 96.00 100 TYR A CA 1
ATOM 789 C C . TYR A 1 100 ? -11.008 -4.011 26.463 1.00 96.00 100 TYR A C 1
ATOM 791 O O . TYR A 1 100 ? -11.940 -4.468 27.123 1.00 96.00 100 TYR A O 1
ATOM 799 N N . THR A 1 101 ? -9.809 -4.597 26.436 1.00 96.38 101 THR A N 1
ATOM 800 C CA . THR A 1 101 ? -9.499 -5.789 27.238 1.00 96.38 101 THR A CA 1
ATOM 801 C C . THR A 1 101 ? -9.513 -5.464 28.733 1.00 96.38 101 THR A C 1
ATOM 803 O O . THR A 1 101 ? -10.083 -6.220 29.520 1.00 96.38 101 THR A O 1
ATOM 806 N N . GLY A 1 102 ? -8.934 -4.328 29.134 1.00 95.94 102 GLY A N 1
ATOM 807 C CA . GLY A 1 102 ? -8.935 -3.863 30.521 1.00 95.94 102 GLY A CA 1
ATOM 808 C C . GLY A 1 102 ? -10.342 -3.586 31.054 1.00 95.94 102 GLY A C 1
ATOM 809 O O . GLY A 1 102 ? -10.688 -4.068 32.132 1.00 95.94 102 GLY A O 1
ATOM 810 N N . ASP A 1 103 ? -11.177 -2.883 30.281 1.00 95.38 103 ASP A N 1
ATOM 811 C CA . ASP A 1 103 ? -12.580 -2.624 30.643 1.00 95.38 103 ASP A CA 1
ATOM 812 C C . ASP A 1 103 ? -13.386 -3.929 30.750 1.00 95.38 103 ASP A C 1
ATOM 814 O O . ASP A 1 103 ? -14.138 -4.123 31.707 1.00 95.38 103 ASP A O 1
ATOM 818 N N . TYR A 1 104 ? -13.171 -4.875 29.830 1.00 95.25 104 TYR A N 1
ATOM 819 C CA . TYR A 1 104 ? -13.818 -6.188 29.874 1.00 95.25 104 TYR A CA 1
ATOM 820 C C . TYR A 1 104 ? -13.474 -6.970 31.151 1.00 95.25 104 TYR A C 1
ATOM 822 O O . TYR A 1 104 ? -14.364 -7.524 31.800 1.00 95.25 104 TYR A O 1
ATOM 830 N N . ILE A 1 105 ? -12.197 -6.992 31.546 1.00 95.00 105 ILE A N 1
ATOM 831 C CA . ILE A 1 105 ? -11.752 -7.656 32.779 1.00 95.00 105 ILE A CA 1
ATOM 832 C C . ILE A 1 105 ? -12.336 -6.946 34.005 1.00 95.00 105 ILE A C 1
ATOM 834 O O . ILE A 1 105 ? -12.901 -7.604 34.877 1.00 95.00 105 ILE A O 1
ATOM 838 N N . TYR A 1 106 ? -12.257 -5.614 34.058 1.00 95.00 106 TYR A N 1
ATOM 839 C CA . TYR A 1 106 ? -12.774 -4.827 35.178 1.00 95.00 106 TYR A CA 1
ATOM 840 C C . TYR A 1 106 ? -14.276 -5.053 35.405 1.00 95.00 106 TYR A C 1
ATOM 842 O O . TYR A 1 106 ? -14.701 -5.271 36.538 1.00 95.00 106 TYR A O 1
ATOM 850 N N . ARG A 1 107 ? -15.077 -5.079 34.331 1.00 91.56 107 ARG A N 1
ATOM 851 C CA . ARG A 1 107 ? -16.523 -5.353 34.400 1.00 91.56 107 ARG A CA 1
ATOM 852 C C . ARG A 1 107 ? -16.862 -6.781 34.810 1.00 91.56 107 ARG A C 1
ATOM 854 O O . ARG A 1 107 ? -17.953 -6.998 35.312 1.00 91.56 107 ARG A O 1
ATOM 861 N N . LYS A 1 108 ? -15.978 -7.749 34.563 1.00 85.38 108 LYS A N 1
ATOM 862 C CA . LYS A 1 108 ? -16.204 -9.159 34.912 1.00 85.38 108 LYS A CA 1
ATOM 863 C C . LYS A 1 108 ? -15.907 -9.463 36.383 1.00 85.38 108 LYS A C 1
ATOM 865 O O . LYS A 1 108 ? -16.495 -10.384 36.938 1.00 85.38 108 LYS A O 1
ATOM 870 N N . PHE A 1 109 ? -14.968 -8.736 36.989 1.00 81.06 109 PHE A N 1
ATOM 871 C CA . PHE A 1 109 ? -14.582 -8.908 38.395 1.00 81.06 109 PHE A CA 1
ATOM 872 C C . PHE A 1 109 ? -15.410 -8.064 39.377 1.00 81.06 109 PHE A C 1
ATOM 874 O O . PHE A 1 109 ? -15.249 -8.223 40.586 1.00 81.06 109 PHE A O 1
ATOM 881 N N . LYS A 1 110 ? -16.271 -7.181 38.869 1.00 62.72 110 LYS A N 1
ATOM 882 C CA . LYS A 1 110 ? -17.232 -6.396 39.644 1.00 62.72 110 LYS A CA 1
ATOM 883 C C . LYS A 1 110 ? -18.624 -6.999 39.519 1.00 62.72 110 LYS A C 1
ATOM 885 O O . LYS A 1 110 ? -19.326 -7.017 40.550 1.00 62.72 110 LYS A O 1
#